Protein AF-A0A3C0EE17-F1 (afdb_monomer)

Secondary structure (DSSP, 8-state):
-HHHHHHHHHHHHHHHHS--TT----HHHHHHHHHHHHTSS-TTB-TTS-BS-----HHHHHHHTT--

pLDDT: mean 94.68, std 4.71, range [70.06, 98.56]

Structure (mmCIF, N/CA/C/O backbone):
data_AF-A0A3C0EE17-F1
#
_entry.id   AF-A0A3C0EE17-F1
#
loop_
_atom_site.group_PDB
_atom_site.id
_atom_site.type_symbol
_atom_site.label_atom_id
_atom_site.label_alt_id
_atom_site.label_comp_id
_atom_site.label_asym_id
_atom_site.label_entity_id
_atom_site.label_seq_id
_atom_site.pdbx_PDB_ins_code
_atom_site.Cartn_x
_atom_site.Cartn_y
_atom_site.Cartn_z
_atom_site.occupancy
_atom_site.B_iso_or_equiv
_atom_site.auth_seq_id
_atom_site.auth_comp_id
_atom_site.auth_asym_id
_atom_site.auth_atom_id
_atom_site.pdbx_PDB_model_num
ATOM 1 N N . MET A 1 1 ? -11.860 13.396 20.452 1.00 70.06 1 MET A N 1
ATOM 2 C CA . MET A 1 1 ? -10.651 12.806 21.068 1.00 70.06 1 MET A CA 1
ATOM 3 C C . MET A 1 1 ? -10.649 11.287 20.968 1.00 70.06 1 MET A C 1
ATOM 5 O O . MET A 1 1 ? -9.759 10.788 20.303 1.00 70.06 1 MET A O 1
ATOM 9 N N . LEU A 1 2 ? -11.650 10.570 21.500 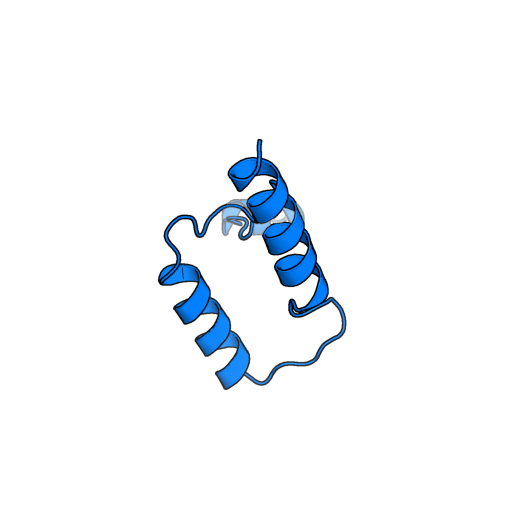1.00 86.75 2 LEU A N 1
ATOM 10 C CA . LEU A 1 2 ? -11.722 9.094 21.432 1.00 86.75 2 LEU A CA 1
ATOM 11 C C . LEU A 1 2 ? -11.553 8.528 20.011 1.00 86.75 2 LEU A C 1
ATOM 13 O O . LEU A 1 2 ? -10.623 7.771 19.770 1.00 86.75 2 LEU A O 1
ATOM 17 N N . ARG A 1 3 ? -12.349 9.004 19.044 1.00 91.00 3 ARG A N 1
ATOM 18 C CA . ARG A 1 3 ? -12.263 8.556 17.641 1.00 91.00 3 ARG A CA 1
ATOM 19 C C . ARG A 1 3 ? -10.871 8.722 17.018 1.00 91.00 3 ARG A C 1
ATOM 21 O O . ARG A 1 3 ? -10.391 7.854 16.309 1.00 91.00 3 ARG A O 1
ATOM 28 N N . GLN A 1 4 ? -10.188 9.819 17.338 1.00 89.50 4 GLN A N 1
ATOM 29 C CA . GLN A 1 4 ? -8.840 10.080 16.830 1.00 89.50 4 GLN A CA 1
ATOM 30 C C . GLN A 1 4 ? -7.802 9.121 17.436 1.00 89.50 4 GLN A C 1
ATOM 32 O O . GLN A 1 4 ? -6.840 8.755 16.771 1.00 89.50 4 GLN A O 1
ATOM 37 N N . GLN A 1 5 ? -7.986 8.705 18.691 1.00 92.19 5 GLN A N 1
ATOM 38 C CA . GLN A 1 5 ? -7.129 7.703 19.328 1.00 92.19 5 GLN A CA 1
ATOM 39 C C . GLN A 1 5 ? -7.384 6.304 18.750 1.00 92.19 5 GLN A C 1
ATOM 41 O O . GLN A 1 5 ? -6.431 5.558 18.530 1.00 92.19 5 GLN A O 1
ATOM 46 N N . GLU A 1 6 ? -8.645 5.973 18.461 1.00 96.19 6 GLU A N 1
ATOM 47 C CA . GLU A 1 6 ? -9.029 4.728 17.786 1.00 96.19 6 GLU A CA 1
ATOM 48 C C . GLU A 1 6 ? -8.399 4.633 16.392 1.00 96.19 6 GLU A C 1
ATOM 50 O O . GLU A 1 6 ? -7.796 3.610 16.073 1.00 96.19 6 GLU A O 1
ATOM 55 N N . ASP A 1 7 ? -8.445 5.711 15.604 1.00 94.69 7 ASP A N 1
ATOM 56 C CA . ASP A 1 7 ? -7.852 5.753 14.262 1.00 94.69 7 ASP A CA 1
ATOM 57 C C . ASP A 1 7 ? -6.329 5.520 14.300 1.00 94.69 7 ASP A C 1
ATOM 59 O O . ASP A 1 7 ? -5.789 4.754 13.499 1.00 94.69 7 ASP A O 1
ATOM 63 N N . VAL A 1 8 ? -5.624 6.124 15.265 1.00 96.06 8 VAL A N 1
ATOM 64 C CA . VAL A 1 8 ? -4.173 5.932 15.454 1.00 96.06 8 VAL A CA 1
ATOM 65 C C . VAL A 1 8 ? -3.843 4.486 15.834 1.00 96.06 8 VAL A C 1
ATOM 67 O O . VAL A 1 8 ? -2.883 3.899 15.318 1.00 96.06 8 VAL A O 1
ATOM 70 N N . LEU A 1 9 ? -4.640 3.890 16.722 1.00 96.88 9 LEU A N 1
ATOM 71 C CA . LEU A 1 9 ? -4.460 2.502 17.129 1.00 96.88 9 LEU A CA 1
ATOM 72 C C . LEU A 1 9 ? -4.740 1.545 15.963 1.00 96.88 9 LEU A C 1
ATOM 74 O O . LEU A 1 9 ? -3.942 0.644 15.705 1.00 96.88 9 LEU A O 1
ATOM 78 N N . ALA A 1 10 ? -5.822 1.773 15.219 1.00 96.25 10 ALA A N 1
ATOM 79 C CA . ALA A 1 10 ? -6.182 0.986 14.047 1.00 96.25 10 ALA A CA 1
ATOM 80 C C . ALA A 1 10 ? -5.101 1.068 12.958 1.00 96.25 10 ALA A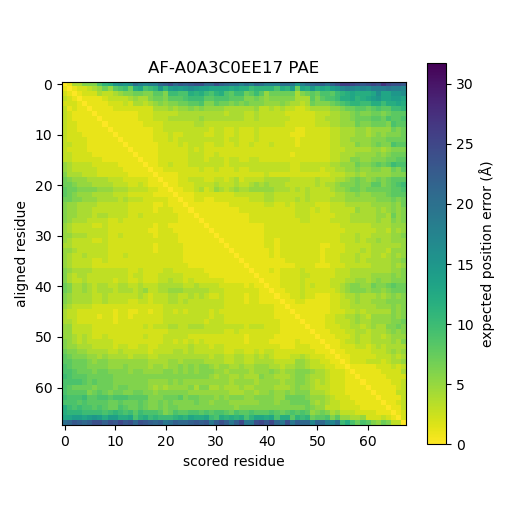 C 1
ATOM 82 O O . ALA A 1 10 ? -4.689 0.035 12.429 1.00 96.25 10 ALA A O 1
ATOM 83 N N . ALA A 1 11 ? -4.572 2.264 12.677 1.00 96.62 11 ALA A N 1
ATOM 84 C CA . ALA A 1 11 ? -3.462 2.456 11.745 1.00 96.62 11 ALA A CA 1
ATOM 85 C C . ALA A 1 11 ? -2.224 1.643 12.161 1.00 96.62 11 ALA A C 1
ATOM 87 O O . ALA A 1 11 ? -1.624 0.948 11.334 1.00 96.62 11 ALA A O 1
ATOM 88 N N . SER A 1 12 ? -1.884 1.666 13.453 1.00 97.38 12 SER A N 1
ATOM 89 C CA . SER A 1 12 ? -0.761 0.906 14.011 1.00 97.38 12 SER A CA 1
ATOM 90 C C . SER A 1 12 ? -0.970 -0.603 13.858 1.00 97.38 12 SER A C 1
ATOM 92 O O . SER A 1 12 ? -0.093 -1.298 13.344 1.00 97.38 12 SER A O 1
ATOM 94 N N . ILE A 1 13 ? -2.149 -1.118 14.222 1.00 97.25 13 ILE A N 1
ATOM 95 C CA . ILE A 1 13 ? -2.490 -2.541 14.073 1.00 97.25 13 ILE A CA 1
ATOM 96 C C . ILE A 1 13 ? -2.433 -2.961 12.599 1.00 97.25 13 ILE A C 1
ATOM 98 O O . ILE A 1 13 ? -1.829 -3.988 12.280 1.00 97.25 13 ILE A O 1
ATOM 102 N N . ALA A 1 14 ? -2.994 -2.162 11.688 1.00 95.75 14 ALA A N 1
ATOM 103 C CA . ALA A 1 14 ? -2.980 -2.443 10.255 1.00 95.75 14 ALA A CA 1
ATOM 104 C C . ALA A 1 14 ? -1.546 -2.523 9.705 1.00 95.75 14 ALA A C 1
ATOM 106 O O . ALA A 1 14 ? -1.185 -3.489 9.040 1.00 95.75 14 ALA A O 1
ATOM 107 N N . CYS A 1 15 ? -0.683 -1.561 10.044 1.00 95.50 15 CYS A N 1
ATOM 108 C CA . CYS A 1 15 ? 0.720 -1.572 9.618 1.00 95.50 15 CYS A CA 1
ATOM 109 C C . CYS A 1 15 ? 1.496 -2.755 10.207 1.00 95.50 15 CYS A C 1
ATOM 111 O O . CYS A 1 15 ? 2.324 -3.365 9.526 1.00 95.50 15 CYS A O 1
ATOM 113 N N . HIS A 1 16 ? 1.210 -3.119 11.462 1.00 95.00 16 HIS A N 1
ATOM 114 C CA . HIS A 1 16 ? 1.925 -4.207 12.111 1.00 95.00 16 HIS A CA 1
ATOM 115 C C . HIS A 1 16 ? 1.459 -5.613 11.703 1.00 95.00 16 HIS A C 1
ATOM 117 O O . HIS A 1 16 ? 2.249 -6.555 11.817 1.00 95.00 16 HIS A O 1
ATOM 123 N N . SER A 1 17 ? 0.238 -5.750 11.192 1.00 94.94 17 SER A N 1
ATOM 124 C CA . SER A 1 17 ? -0.331 -7.007 10.683 1.00 94.94 17 SER A CA 1
ATOM 125 C C . SER A 1 17 ? -0.173 -7.187 9.168 1.00 94.94 17 SER A C 1
ATOM 127 O O . SER A 1 17 ? -0.334 -8.299 8.667 1.00 94.94 17 SER A O 1
ATOM 129 N N . ALA A 1 18 ? 0.182 -6.121 8.445 1.00 96.12 18 ALA A N 1
ATOM 130 C CA . ALA A 1 18 ? 0.349 -6.143 6.999 1.00 96.12 18 ALA A CA 1
ATOM 131 C C . ALA A 1 18 ? 1.438 -7.118 6.516 1.00 96.12 18 ALA A C 1
ATOM 133 O O . ALA A 1 18 ? 2.399 -7.455 7.219 1.00 96.12 18 ALA A O 1
ATOM 134 N N . ILE A 1 19 ? 1.302 -7.517 5.249 1.00 96.06 19 ILE A N 1
ATOM 135 C CA . ILE A 1 19 ? 2.355 -8.182 4.480 1.00 96.06 19 ILE A CA 1
ATOM 136 C C . ILE A 1 19 ? 3.574 -7.250 4.417 1.00 96.06 19 ILE A C 1
ATOM 138 O O . ILE A 1 19 ? 3.444 -6.053 4.168 1.00 96.06 19 ILE A O 1
ATOM 142 N N . ARG A 1 20 ? 4.768 -7.801 4.657 1.00 93.62 20 ARG A N 1
ATOM 143 C CA . ARG A 1 20 ? 6.030 -7.051 4.712 1.00 93.62 20 ARG A CA 1
ATOM 144 C C . ARG A 1 20 ? 7.020 -7.534 3.664 1.00 93.62 20 ARG A C 1
ATOM 146 O O . ARG A 1 20 ? 6.899 -8.639 3.136 1.00 93.62 20 ARG A O 1
ATOM 153 N N . ALA A 1 21 ? 8.029 -6.701 3.417 1.0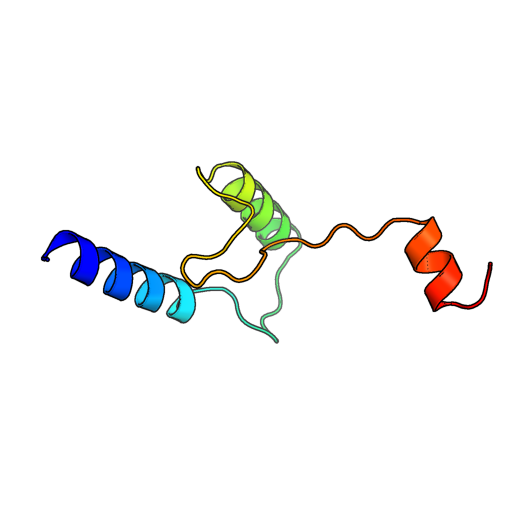0 92.69 21 ALA A N 1
ATOM 154 C CA . ALA A 1 21 ? 9.157 -7.034 2.561 1.00 92.69 21 ALA A CA 1
ATOM 155 C C . ALA A 1 21 ? 9.766 -8.395 2.942 1.00 92.69 21 ALA A C 1
ATOM 157 O O . ALA A 1 21 ? 9.937 -8.702 4.122 1.00 92.69 21 ALA A O 1
ATOM 158 N N . GLY A 1 22 ? 10.070 -9.206 1.929 1.00 93.69 22 GLY A N 1
ATOM 159 C CA . GLY A 1 22 ? 10.634 -10.547 2.095 1.00 93.69 22 GLY A CA 1
ATOM 160 C C . GLY A 1 22 ? 9.609 -11.665 2.312 1.00 93.69 22 GLY A C 1
ATOM 161 O O . GLY A 1 22 ? 9.979 -12.834 2.215 1.00 93.69 22 GLY A O 1
ATOM 162 N N . LYS A 1 23 ? 8.325 -11.358 2.549 1.00 96.06 23 LYS A N 1
ATOM 163 C CA . LYS A 1 23 ? 7.283 -12.392 2.583 1.00 96.06 23 LYS A CA 1
ATOM 164 C C . LYS A 1 23 ? 7.003 -12.886 1.161 1.00 96.06 23 LYS A C 1
ATOM 166 O O . LYS A 1 23 ? 6.567 -12.114 0.313 1.00 96.06 23 LYS A O 1
ATOM 171 N N . SER A 1 24 ? 7.239 -14.174 0.922 1.00 97.31 24 SER A N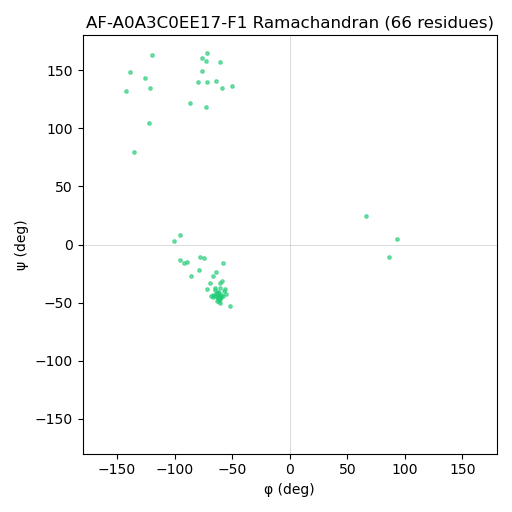 1
ATOM 172 C CA . SER A 1 24 ? 6.832 -14.828 -0.324 1.00 97.31 24 SER A CA 1
ATOM 173 C C . SER A 1 24 ? 5.316 -15.004 -0.348 1.00 97.31 24 SER A C 1
ATOM 175 O O . SER A 1 24 ? 4.720 -15.337 0.677 1.00 97.31 24 SER A O 1
ATOM 177 N N . LEU A 1 25 ? 4.715 -14.774 -1.510 1.00 97.62 25 LEU A N 1
ATOM 178 C CA . LEU A 1 25 ? 3.289 -14.946 -1.756 1.00 97.62 25 LEU A CA 1
ATOM 179 C C . LEU A 1 25 ? 3.108 -15.864 -2.959 1.00 97.62 25 LEU A C 1
ATOM 181 O O . LEU A 1 25 ? 3.875 -15.800 -3.918 1.00 97.62 25 LEU A O 1
ATOM 185 N N . SER A 1 26 ? 2.082 -16.699 -2.908 1.00 98.44 26 SER A N 1
ATOM 186 C CA . SER A 1 26 ? 1.554 -17.376 -4.086 1.00 98.44 26 SER A CA 1
ATOM 187 C C . SER A 1 26 ? 0.794 -16.391 -4.977 1.00 98.44 26 SER A C 1
ATOM 189 O O . SER A 1 26 ? 0.283 -15.370 -4.510 1.00 98.44 26 SER A O 1
ATOM 191 N N . ASP A 1 27 ? 0.641 -16.718 -6.260 1.00 98.38 27 ASP A N 1
ATOM 192 C CA . ASP A 1 27 ? -0.139 -15.883 -7.181 1.00 98.38 27 ASP A CA 1
ATOM 193 C C . ASP A 1 27 ? -1.596 -15.702 -6.723 1.00 98.38 27 ASP A C 1
ATOM 195 O O . ASP A 1 27 ? -2.212 -14.673 -6.989 1.00 98.38 27 ASP A O 1
ATOM 199 N N . ALA A 1 28 ? -2.168 -16.699 -6.040 1.00 98.56 28 ALA A N 1
ATOM 200 C CA . ALA A 1 28 ? -3.519 -16.610 -5.489 1.00 98.56 28 ALA A CA 1
ATOM 201 C C . ALA A 1 28 ? -3.603 -15.569 -4.360 1.00 98.56 28 ALA A C 1
ATOM 203 O O . ALA A 1 2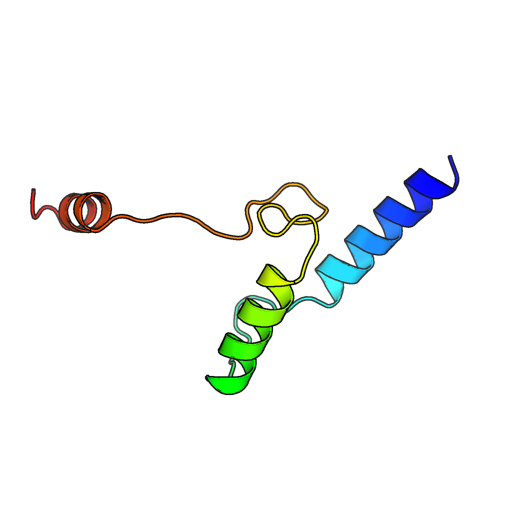8 ? -4.519 -14.750 -4.350 1.00 98.56 28 ALA A O 1
ATOM 204 N N . GLU A 1 29 ? -2.623 -15.547 -3.451 1.00 98.25 29 GLU A N 1
ATOM 205 C CA . GLU A 1 29 ? -2.542 -14.533 -2.391 1.00 98.25 29 GLU A CA 1
ATOM 206 C C . GLU A 1 29 ? -2.314 -13.132 -2.964 1.00 98.25 29 GLU A C 1
ATOM 208 O O . GLU A 1 29 ? -2.919 -12.173 -2.489 1.00 98.25 29 GLU A O 1
ATOM 213 N N . MET A 1 30 ? -1.483 -13.007 -4.005 1.00 98.19 30 MET A N 1
ATOM 214 C CA . MET A 1 30 ? -1.262 -11.725 -4.680 1.00 98.19 30 MET A CA 1
ATOM 215 C C . MET A 1 30 ? -2.548 -11.187 -5.317 1.00 98.19 30 MET A C 1
ATOM 217 O O . MET A 1 30 ? -2.871 -10.018 -5.126 1.00 98.19 30 MET A O 1
ATOM 221 N N . ARG A 1 31 ? -3.309 -12.028 -6.032 1.00 98.44 31 ARG A N 1
ATOM 222 C CA . ARG A 1 31 ? -4.600 -11.623 -6.620 1.00 98.44 31 ARG A CA 1
ATOM 223 C C . ARG A 1 31 ? -5.602 -11.215 -5.545 1.00 98.44 31 ARG A C 1
ATOM 225 O O . ARG A 1 31 ? -6.179 -10.139 -5.643 1.00 98.44 31 ARG A O 1
ATOM 232 N N . SER A 1 32 ? -5.728 -12.014 -4.485 1.00 98.25 32 SER A N 1
ATOM 233 C CA . SER A 1 32 ? -6.627 -11.696 -3.373 1.00 98.25 32 SER A CA 1
ATOM 234 C C . SER A 1 32 ? -6.263 -10.371 -2.694 1.00 98.25 32 SER A C 1
ATOM 236 O O . SER A 1 32 ? -7.151 -9.601 -2.339 1.00 98.25 32 SER A O 1
ATOM 238 N N . LEU A 1 33 ? -4.970 -10.058 -2.556 1.00 97.12 33 LEU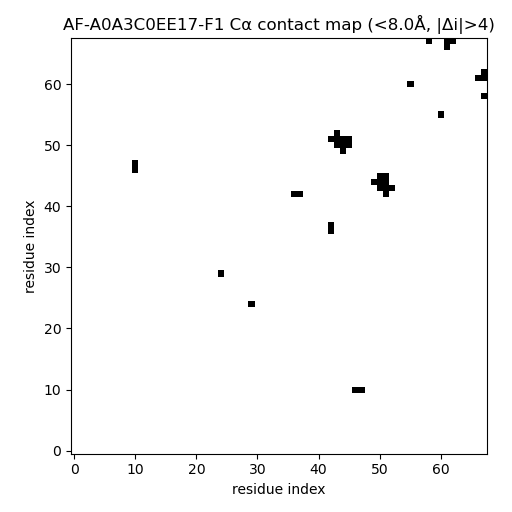 A N 1
ATOM 239 C CA . LEU A 1 33 ? -4.522 -8.776 -2.011 1.00 97.12 33 LEU A CA 1
ATOM 240 C C . LEU A 1 33 ? -4.975 -7.589 -2.875 1.00 97.12 33 LEU A C 1
ATOM 242 O O . LEU A 1 33 ? -5.382 -6.563 -2.331 1.00 97.12 33 LEU A O 1
ATOM 246 N N . LEU A 1 34 ? -4.912 -7.723 -4.202 1.00 97.44 34 LEU A N 1
ATOM 247 C CA . LEU A 1 34 ? -5.361 -6.682 -5.130 1.00 97.44 34 LEU A CA 1
ATOM 248 C C . LEU A 1 34 ? -6.884 -6.501 -5.078 1.00 97.44 34 LEU A C 1
ATOM 250 O O . LEU A 1 34 ? -7.351 -5.374 -4.953 1.00 97.44 34 LEU A O 1
ATOM 254 N N . GLU A 1 35 ? -7.648 -7.593 -5.063 1.00 98.06 35 GLU A N 1
ATOM 255 C CA . GLU A 1 35 ? -9.113 -7.557 -4.919 1.00 98.06 35 GLU A CA 1
ATOM 256 C C . GLU A 1 35 ? -9.539 -6.890 -3.600 1.00 98.06 35 GLU A C 1
ATOM 258 O O . GLU A 1 35 ? -10.443 -6.053 -3.570 1.00 98.06 35 GLU A O 1
ATOM 263 N N . GLN A 1 36 ? -8.856 -7.217 -2.497 1.00 97.19 36 GLN A N 1
ATOM 264 C CA . GLN A 1 36 ? -9.096 -6.584 -1.199 1.00 97.19 36 GLN A CA 1
ATOM 265 C C . GLN A 1 36 ? -8.779 -5.090 -1.229 1.00 97.19 36 GLN A C 1
ATOM 267 O O . GLN A 1 36 ? -9.538 -4.308 -0.659 1.00 97.19 36 GLN A O 1
ATOM 272 N N . LEU A 1 37 ? -7.682 -4.690 -1.883 1.00 96.81 37 LEU A N 1
ATOM 273 C CA . LEU A 1 37 ? -7.310 -3.286 -2.029 1.00 96.81 37 LEU A CA 1
ATOM 274 C C . LEU A 1 37 ? -8.388 -2.514 -2.797 1.00 96.81 37 LEU A C 1
ATOM 276 O O . LEU A 1 37 ? -8.831 -1.472 -2.319 1.00 96.81 37 LEU A O 1
ATOM 280 N N . GLU A 1 38 ? -8.848 -3.041 -3.932 1.00 96.31 38 GLU A N 1
ATOM 281 C CA . GLU A 1 38 ? -9.902 -2.441 -4.763 1.00 96.31 38 GLU A CA 1
ATOM 282 C C . GLU A 1 38 ? -11.238 -2.295 -4.024 1.00 96.31 38 GLU A C 1
ATOM 284 O O . GLU A 1 38 ? -11.958 -1.321 -4.237 1.00 96.31 38 GLU A O 1
ATOM 289 N N . ALA A 1 39 ? -11.552 -3.217 -3.112 1.00 97.31 39 ALA A N 1
ATOM 290 C CA . ALA A 1 39 ? -12.761 -3.158 -2.294 1.00 97.31 39 ALA A CA 1
ATOM 291 C C . ALA A 1 39 ? -12.706 -2.100 -1.171 1.00 97.31 39 ALA A C 1
ATOM 293 O O . ALA A 1 39 ? -13.726 -1.821 -0.534 1.00 97.31 39 ALA A O 1
ATOM 294 N N . THR A 1 40 ? -11.538 -1.511 -0.886 1.00 96.12 40 THR A N 1
ATOM 295 C CA . THR A 1 40 ? -11.415 -0.487 0.161 1.00 96.12 40 THR A CA 1
ATOM 296 C C . THR A 1 40 ? -11.971 0.867 -0.281 1.00 96.12 40 THR A C 1
ATOM 298 O O . THR A 1 40 ? -11.892 1.260 -1.440 1.00 96.12 40 THR A O 1
ATOM 301 N N . THR A 1 41 ? -12.486 1.649 0.671 1.00 95.50 41 THR A N 1
ATOM 302 C CA . THR A 1 41 ? -13.014 2.998 0.394 1.00 95.50 41 THR A CA 1
ATOM 303 C C . THR A 1 41 ? -11.930 3.992 -0.041 1.00 95.50 41 THR A C 1
ATOM 305 O O . THR A 1 41 ? -12.227 4.957 -0.737 1.00 95.50 41 THR A O 1
ATOM 308 N N . ASN A 1 42 ? -10.676 3.784 0.375 1.00 93.81 42 ASN A N 1
ATOM 309 C CA . ASN A 1 42 ? -9.547 4.643 0.015 1.00 93.81 42 ASN A CA 1
ATOM 310 C C . ASN A 1 42 ? -8.332 3.788 -0.389 1.00 93.81 42 ASN A C 1
ATOM 312 O O . ASN A 1 42 ? -7.417 3.600 0.415 1.00 93.81 42 ASN A O 1
ATOM 316 N N . PRO A 1 43 ? -8.314 3.267 -1.628 1.00 96.06 43 PRO A N 1
ATOM 317 C CA . PRO A 1 43 ? -7.317 2.295 -2.060 1.00 96.06 43 PRO A CA 1
ATOM 318 C C . PRO A 1 43 ? -5.967 2.922 -2.392 1.00 96.06 43 PRO A C 1
ATOM 320 O O . PRO A 1 43 ? -5.009 2.188 -2.599 1.00 96.06 43 PRO A O 1
ATOM 323 N N . HIS A 1 44 ? -5.860 4.250 -2.484 1.00 95.62 44 HIS A N 1
ATOM 324 C CA . HIS A 1 44 ? -4.672 4.928 -3.014 1.00 95.62 44 H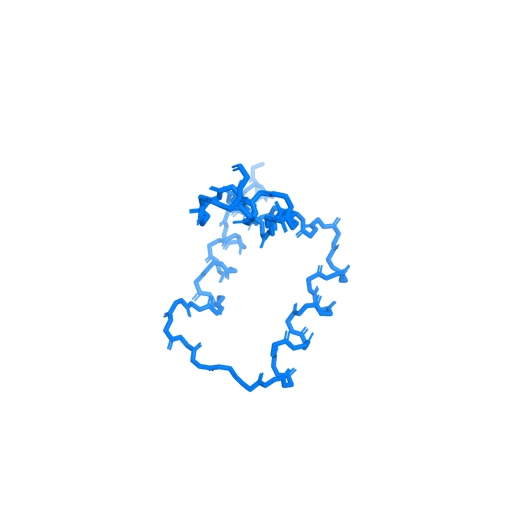IS A CA 1
ATOM 325 C C . HIS A 1 44 ? -3.635 5.301 -1.949 1.00 95.62 44 HIS A C 1
ATOM 327 O O . HIS A 1 44 ? -2.481 5.572 -2.288 1.00 95.62 44 HIS A O 1
ATOM 333 N N . THR A 1 45 ? -4.019 5.288 -0.671 1.00 96.25 45 THR A N 1
ATOM 334 C CA . THR A 1 45 ? -3.179 5.779 0.424 1.00 96.25 45 THR A CA 1
ATOM 335 C C . THR A 1 45 ? -3.343 4.896 1.654 1.00 96.25 45 THR A C 1
ATOM 337 O O . THR A 1 45 ? -4.458 4.605 2.076 1.00 96.25 45 THR A O 1
ATOM 340 N N . CYS A 1 46 ? -2.236 4.484 2.272 1.00 95.12 46 CYS A N 1
ATOM 341 C CA . CYS A 1 46 ? -2.289 3.741 3.527 1.00 95.12 46 CYS A CA 1
ATOM 342 C C . CYS A 1 46 ? -2.711 4.654 4.700 1.00 95.12 46 CYS A C 1
ATOM 344 O O . CYS A 1 46 ? -2.589 5.876 4.597 1.00 95.12 46 CYS A O 1
ATOM 346 N N . PRO A 1 47 ? -3.103 4.101 5.863 1.00 95.19 47 PRO A N 1
ATOM 347 C CA . PRO A 1 47 ? -3.510 4.901 7.028 1.00 95.19 47 PRO A CA 1
ATOM 348 C C . PRO A 1 47 ? -2.453 5.898 7.546 1.00 95.19 47 PRO A C 1
ATOM 350 O O . PRO A 1 47 ? -2.786 6.816 8.286 1.00 95.19 47 PRO A O 1
ATOM 353 N N . HIS A 1 48 ? -1.185 5.743 7.146 1.00 95.56 48 HIS A N 1
ATOM 354 C CA . HIS A 1 48 ? -0.075 6.642 7.492 1.00 95.56 48 HIS A CA 1
ATOM 355 C C . HIS A 1 48 ? 0.301 7.635 6.379 1.00 95.56 48 HIS A C 1
ATOM 357 O O . HIS A 1 48 ? 1.288 8.353 6.515 1.00 95.56 48 HIS A O 1
ATOM 363 N N . GLY A 1 49 ? -0.421 7.652 5.255 1.00 93.88 49 GLY A N 1
ATOM 364 C CA . GLY A 1 49 ? -0.188 8.608 4.169 1.00 93.88 49 GLY A CA 1
ATOM 365 C C . GLY A 1 49 ? 0.749 8.142 3.049 1.00 93.88 49 GLY A C 1
ATOM 366 O O . GLY A 1 49 ? 1.045 8.928 2.153 1.00 93.88 49 GLY A O 1
ATOM 367 N N . ARG A 1 50 ? 1.230 6.891 3.053 1.00 94.81 50 ARG A N 1
ATOM 368 C CA . ARG A 1 50 ? 2.061 6.372 1.947 1.00 94.81 50 ARG A CA 1
ATOM 369 C C . ARG A 1 50 ? 1.179 5.952 0.766 1.00 94.81 50 ARG A C 1
ATOM 371 O O . ARG A 1 50 ? 0.149 5.326 1.018 1.00 94.81 50 ARG A O 1
ATOM 378 N N . PRO A 1 51 ? 1.581 6.215 -0.490 1.00 96.75 51 PRO A N 1
ATOM 379 C CA . PRO A 1 51 ? 0.862 5.693 -1.644 1.00 96.75 51 PRO A CA 1
ATOM 380 C C . PRO A 1 51 ? 0.933 4.162 -1.661 1.00 96.75 51 PRO A C 1
ATOM 382 O O . PRO A 1 51 ? 1.971 3.578 -1.341 1.00 96.75 51 PRO A O 1
ATOM 385 N N . THR A 1 52 ? -0.169 3.513 -2.023 1.00 95.94 52 THR A N 1
ATOM 386 C CA . THR A 1 52 ? -0.263 2.044 -2.142 1.00 95.94 52 THR A CA 1
ATOM 387 C C . THR A 1 52 ? 0.190 1.538 -3.508 1.00 95.94 52 THR A C 1
ATOM 389 O O . THR A 1 52 ? 0.649 0.405 -3.624 1.00 95.94 52 THR A O 1
ATOM 392 N N . MET A 1 53 ? 0.075 2.374 -4.540 1.00 95.31 53 MET A N 1
ATOM 393 C CA . MET A 1 53 ? 0.381 2.043 -5.928 1.00 95.31 53 MET A CA 1
ATOM 394 C C . MET A 1 53 ? 1.113 3.205 -6.598 1.00 95.31 53 MET A C 1
ATOM 396 O O . MET A 1 53 ? 0.874 4.373 -6.292 1.00 95.31 53 MET A O 1
ATOM 400 N N . LEU A 1 54 ? 1.989 2.873 -7.544 1.00 93.38 54 LEU A N 1
ATOM 401 C CA . LEU A 1 54 ? 2.655 3.826 -8.426 1.00 93.38 54 LEU A CA 1
ATOM 402 C C . LEU A 1 54 ? 2.311 3.463 -9.869 1.00 93.38 54 LEU A C 1
ATOM 404 O O . LEU A 1 54 ? 2.374 2.295 -10.247 1.00 93.38 54 LEU A O 1
ATOM 408 N N . HIS A 1 55 ? 1.969 4.459 -10.681 1.00 92.38 55 HIS A N 1
ATOM 409 C CA . HIS A 1 55 ? 1.807 4.259 -12.115 1.00 92.38 55 HIS A CA 1
ATOM 410 C C . HIS A 1 55 ? 3.162 4.416 -12.804 1.00 92.38 55 HIS A C 1
ATOM 412 O O . HIS A 1 55 ? 3.795 5.468 -12.715 1.00 92.38 55 HIS A O 1
ATOM 418 N N . PHE A 1 56 ? 3.590 3.371 -13.506 1.00 92.75 56 PHE A N 1
ATOM 419 C CA . PHE A 1 56 ? 4.829 3.368 -14.267 1.00 92.75 56 PHE A CA 1
ATOM 420 C C . PHE A 1 56 ? 4.512 3.063 -15.730 1.00 92.75 56 PHE A C 1
ATOM 422 O O . PHE A 1 56 ? 4.166 1.936 -16.077 1.00 92.75 56 PHE A O 1
ATOM 429 N N . SER A 1 57 ? 4.559 4.089 -16.582 1.00 95.06 57 SER A N 1
ATOM 430 C CA . SER A 1 57 ? 4.215 3.927 -17.997 1.00 95.06 57 SER A CA 1
ATOM 431 C C . SER A 1 57 ? 5.340 3.246 -18.780 1.00 95.06 57 SER A C 1
ATOM 433 O O . SER A 1 57 ? 6.507 3.278 -18.382 1.00 95.06 57 SER A O 1
ATOM 435 N N . SER A 1 58 ? 5.005 2.693 -19.947 1.00 94.38 58 SER A N 1
ATOM 436 C CA . SER A 1 58 ? 5.991 2.135 -20.881 1.00 94.38 58 SER A CA 1
ATOM 437 C C . SER A 1 58 ? 7.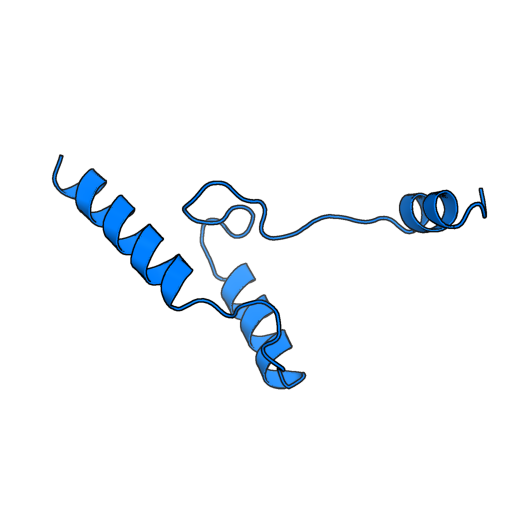049 3.162 -21.290 1.00 94.38 58 SER A C 1
ATOM 439 O O . SER A 1 58 ? 8.230 2.837 -21.314 1.00 94.38 58 SER A O 1
ATOM 441 N N . PHE A 1 59 ? 6.651 4.415 -21.523 1.00 95.06 59 PHE A N 1
ATOM 442 C CA . PHE A 1 59 ? 7.578 5.509 -21.823 1.00 95.06 59 PHE A CA 1
ATOM 443 C C . PHE A 1 59 ? 8.548 5.783 -20.666 1.00 95.06 59 PHE A C 1
ATOM 445 O O . PHE A 1 59 ? 9.747 5.940 -20.890 1.00 95.06 59 PHE A O 1
ATOM 452 N N . HIS A 1 60 ? 8.046 5.818 -19.424 1.00 94.25 60 HIS A N 1
ATOM 453 C CA . HIS A 1 60 ? 8.904 5.965 -18.248 1.00 94.25 60 HIS A CA 1
ATOM 454 C C . HIS A 1 60 ? 9.910 4.815 -18.169 1.00 94.25 60 HIS A C 1
ATOM 456 O O . HIS A 1 60 ? 11.097 5.062 -17.994 1.00 94.25 60 HIS A O 1
ATOM 462 N N . MET A 1 61 ? 9.457 3.582 -18.390 1.00 94.38 61 MET A N 1
ATOM 463 C CA . MET A 1 61 ? 10.324 2.409 -18.394 1.00 94.38 61 MET A CA 1
ATOM 464 C C . MET A 1 61 ? 11.407 2.493 -19.472 1.00 94.38 61 MET A C 1
ATOM 466 O O . MET A 1 61 ? 12.581 2.335 -19.162 1.00 94.38 61 MET A O 1
ATOM 470 N N . GLU A 1 62 ? 11.049 2.795 -20.720 1.00 95.50 62 GLU A N 1
ATOM 471 C CA . GLU A 1 62 ? 12.013 2.940 -21.817 1.00 95.50 62 GLU A CA 1
ATOM 472 C C . GLU A 1 62 ? 13.106 3.967 -21.499 1.00 95.50 62 GLU A C 1
ATOM 474 O O . GLU A 1 62 ? 14.284 3.691 -21.738 1.00 95.50 62 GLU A O 1
ATOM 479 N N . ARG A 1 63 ? 12.730 5.109 -20.914 1.00 94.38 63 ARG A N 1
ATOM 480 C CA . ARG A 1 63 ? 13.669 6.163 -20.523 1.00 94.38 63 ARG A CA 1
ATOM 481 C C . ARG A 1 63 ? 14.630 5.717 -19.418 1.00 94.38 63 ARG A C 1
ATOM 483 O O . ARG A 1 63 ? 15.827 5.954 -19.541 1.00 94.38 63 ARG A O 1
ATOM 490 N N . GLU A 1 64 ? 14.150 5.037 -18.373 1.00 93.88 64 GLU A N 1
ATOM 491 C CA . GLU A 1 64 ? 15.022 4.544 -17.287 1.00 93.88 64 GLU A CA 1
ATOM 492 C C . GLU A 1 64 ? 16.043 3.495 -17.776 1.00 93.88 64 GLU A C 1
ATOM 494 O O . GLU A 1 64 ? 17.107 3.334 -17.183 1.00 93.88 64 GLU A O 1
ATOM 499 N N . PHE A 1 65 ? 15.758 2.813 -18.891 1.00 95.44 65 PHE A N 1
ATOM 500 C CA . PHE A 1 65 ? 16.693 1.902 -19.561 1.00 95.44 65 PHE A CA 1
ATOM 501 C C . PHE A 1 65 ? 17.488 2.557 -20.710 1.00 95.44 65 PHE A C 1
ATOM 503 O O . PHE A 1 65 ? 18.161 1.842 -21.455 1.00 95.44 65 PHE A O 1
ATOM 510 N N . GLY A 1 66 ? 17.408 3.881 -20.892 1.00 93.75 66 GLY A N 1
ATOM 511 C CA . GLY A 1 66 ? 18.146 4.623 -21.924 1.00 93.75 66 GLY A CA 1
ATOM 512 C C . GLY A 1 66 ? 17.731 4.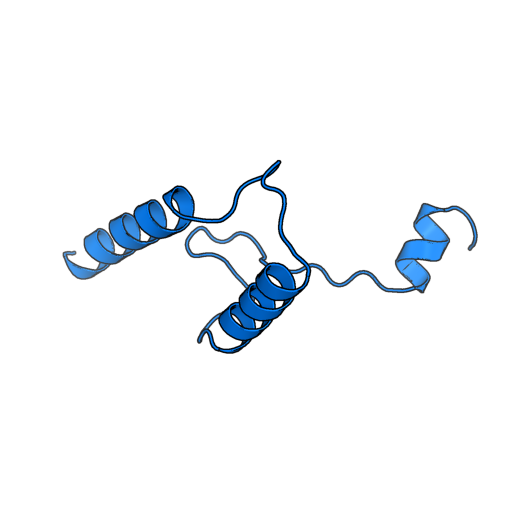295 -23.362 1.00 93.75 66 GLY A C 1
ATOM 513 O O . GLY A 1 66 ? 18.535 4.417 -24.284 1.00 93.75 66 GLY A O 1
ATOM 514 N N . ARG A 1 67 ? 16.498 3.817 -23.562 1.00 92.50 67 ARG A N 1
ATOM 515 C CA . ARG A 1 67 ? 15.978 3.401 -24.876 1.00 92.50 67 ARG A CA 1
ATOM 516 C C . ARG A 1 67 ? 15.315 4.546 -25.651 1.00 92.50 67 ARG A C 1
ATOM 518 O O . ARG A 1 67 ? 15.092 4.388 -26.850 1.00 92.50 67 ARG A O 1
ATOM 525 N N . ARG A 1 68 ? 14.994 5.657 -24.980 1.00 71.12 68 ARG A N 1
ATOM 526 C CA . ARG A 1 68 ? 14.482 6.923 -25.529 1.00 71.12 68 ARG A CA 1
ATOM 527 C C . ARG A 1 68 ? 14.969 8.100 -24.698 1.00 71.12 68 ARG A C 1
ATOM 529 O O . ARG A 1 68 ? 15.173 7.892 -23.480 1.00 71.12 68 ARG A O 1
#

Nearest PDB structures (foldseek):
  3gab-assembly1_A-2  TM=8.923E-01  e=4.117E-03  Bacillus subtilis
  3kdk-assembly1_B  TM=7.370E-01  e=1.647E-03  Bacillus subtilis
  3kdg-assembly1_B  TM=6.817E-01  e=1.334E-03  Bacillus subtilis
  3gab-assembly3_D-2  TM=7.811E-01  e=5.085E-03  Bacillus subtilis
  3kdg-assembly1_A  TM=7.538E-01  e=4.417E-03  Bacillus subtilis

Foldseek 3Di:
DVVVVVLVVVLVVPVVPDDDPPDDDDPVRVVVVVVVLVPDPDSQARSVGDGPDDDQDPVNVCVVVVND

Mean predicted aligned error: 4.08 Å

Sequence (68 aa):
MLRQQEDVLAASIACHSAIRAGKSLSDAEMRSLLEQLEATTNPHTCPHGRPTMLHFSSFHMEREFGRR

Solvent-accessible surface area (backbone atoms only — not comparable to full-atom values): 4332 Å² total; per-residue (Å²): 109,69,69,63,53,50,52,55,50,51,38,50,51,51,66,73,69,47,91,55,92,88,65,86,74,54,74,66,56,54,51,50,51,51,54,55,40,69,73,42,98,60,58,61,45,44,87,85,69,48,69,67,72,82,92,78,51,70,68,57,51,37,38,78,70,68,73,98

Radius of gyration: 16.44 Å; Cα contacts (8 Å, |Δi|>4): 19; chains: 1; bounding box: 31×30×47 Å